Protein AF-A0A843ES97-F1 (afdb_monomer_lite)

Radius of gyration: 18.47 Å; chains: 1; bounding box: 55×57×40 Å

Foldseek 3Di:
DDDDDPPPPPPPPPPFDWDDDPPAIWTAFPQKDKPDPADDDDDQPDDPNFGFPGKTWIAHPVRWIKIKTKTFAPDADADDCPPPDPQWDWDAALNFTFIWHDDPQWIKTWGADPVDRRMIMIMIGNDSVVVNRGRD

pLDDT: mean 76.5, std 17.79, range [36.75, 96.81]

Secondary structure (DSSP, 8-state):
-----------------EEEETTEEEE--TTEEEE---S-S----EETTEEEEEEEEEEETTS-EEEEEEEE-SS-----STT--TT-EEEEETTEEEEEEEETTEEEEEEE-SS-TTEEEEEEESSHHHHHHHH-

Sequence (136 aa):
MIKKIFLIGILLVLAVSVVAVSAVNFNTPDGFEVKKDLGSENKEVSLMGVDAKQNVTIMQKNDQQINASTYELSKDANLTRDGMKESVVEKTISGKQGFFEQQDGKSIFTFQDQDNKRVIVHIEAPSEDLIAAVLK

Structure (mmCIF, N/CA/C/O backbone):
data_AF-A0A843ES97-F1
#
_entry.id   AF-A0A843ES97-F1
#
loop_
_atom_site.group_PDB
_atom_site.id
_atom_site.type_symbol
_atom_site.label_atom_id
_atom_site.label_alt_id
_atom_site.label_comp_id
_atom_site.label_asym_id
_atom_site.label_entity_id
_atom_site.label_seq_id
_atom_site.pdbx_PDB_ins_code
_atom_site.Cartn_x
_atom_site.Cartn_y
_atom_site.Cartn_z
_atom_site.occupancy
_atom_site.B_iso_or_equiv
_atom_site.auth_seq_id
_atom_site.auth_comp_id
_atom_site.auth_asym_id
_atom_site.auth_atom_id
_atom_site.pdbx_PDB_model_num
ATOM 1 N N . MET A 1 1 ? -39.211 -41.832 21.816 1.00 40.47 1 MET A N 1
ATOM 2 C CA . MET A 1 1 ? -37.880 -41.735 21.172 1.00 40.47 1 MET A CA 1
ATOM 3 C C . MET A 1 1 ? -37.771 -40.400 20.441 1.00 40.47 1 MET A C 1
ATOM 5 O O . MET A 1 1 ? -38.781 -39.878 19.992 1.00 40.47 1 MET A O 1
ATOM 9 N N . ILE A 1 2 ? -36.565 -39.835 20.438 1.00 41.41 2 ILE A N 1
ATOM 10 C CA . ILE A 1 2 ? -36.177 -38.424 20.242 1.00 41.41 2 ILE A CA 1
ATOM 11 C C . ILE A 1 2 ? -36.634 -3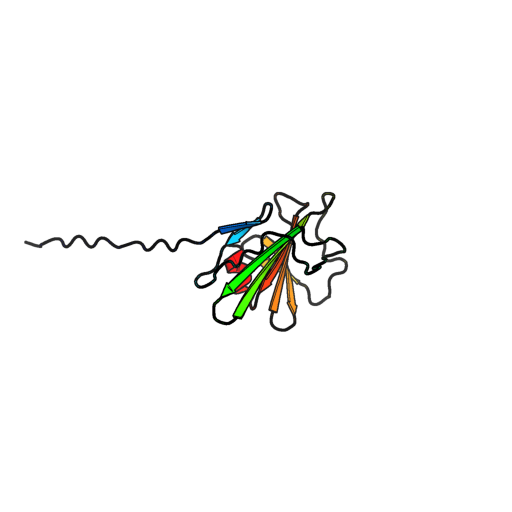7.809 18.899 1.00 41.41 2 ILE A C 1
ATOM 13 O O . ILE A 1 2 ? -36.315 -38.338 17.835 1.00 41.41 2 ILE A O 1
ATOM 17 N N . LYS A 1 3 ? -37.315 -36.648 18.949 1.00 41.59 3 LYS A N 1
ATOM 18 C CA . LYS A 1 3 ? -37.527 -35.756 17.791 1.00 41.59 3 LYS A CA 1
ATOM 19 C C . LYS A 1 3 ? -36.189 -35.092 17.443 1.00 41.59 3 LYS A C 1
ATOM 21 O O . LYS A 1 3 ? -35.673 -34.310 18.234 1.00 41.59 3 LYS A O 1
ATOM 26 N N . LYS A 1 4 ? -35.620 -35.408 16.278 1.00 43.97 4 LYS A N 1
ATOM 27 C CA . LYS A 1 4 ? -34.413 -34.744 15.766 1.00 43.97 4 LYS A CA 1
ATOM 28 C C . LYS A 1 4 ? -34.803 -33.363 15.233 1.00 43.97 4 LYS A C 1
ATOM 30 O O . LYS A 1 4 ? -35.433 -33.267 14.185 1.00 43.97 4 LYS A O 1
ATOM 35 N N . ILE A 1 5 ? -34.466 -32.310 15.973 1.00 54.53 5 ILE A N 1
ATOM 36 C CA . ILE A 1 5 ? -34.535 -30.927 15.489 1.00 54.53 5 ILE A CA 1
ATOM 37 C C . ILE A 1 5 ? -33.360 -30.753 14.524 1.00 54.53 5 ILE A C 1
ATOM 39 O O . ILE A 1 5 ? -32.203 -30.791 14.935 1.00 54.53 5 ILE A O 1
ATOM 43 N N . PHE A 1 6 ? -33.661 -30.638 13.233 1.00 43.66 6 PHE A N 1
ATOM 44 C CA . PHE A 1 6 ? -32.680 -30.320 12.202 1.00 43.66 6 PHE A CA 1
ATOM 45 C C . PHE A 1 6 ? -32.404 -28.813 12.287 1.00 43.66 6 PHE A C 1
ATOM 47 O O . PHE A 1 6 ? -33.163 -27.999 11.765 1.00 43.66 6 PHE A O 1
ATOM 54 N N . LEU A 1 7 ? -31.368 -28.434 13.035 1.00 40.44 7 LEU A N 1
ATOM 55 C CA . LEU A 1 7 ? -30.905 -27.053 13.103 1.00 40.44 7 LEU A CA 1
ATOM 56 C C . LEU A 1 7 ? -30.119 -26.769 11.814 1.00 40.44 7 LEU A C 1
ATOM 58 O O . LEU A 1 7 ? -28.967 -27.175 11.681 1.00 40.44 7 LEU A O 1
ATOM 62 N N . ILE A 1 8 ? -30.760 -26.131 10.836 1.00 52.41 8 ILE A N 1
ATOM 63 C CA . ILE A 1 8 ? -30.073 -25.611 9.650 1.00 52.41 8 ILE A CA 1
ATOM 64 C C . ILE A 1 8 ? -29.285 -24.391 10.124 1.00 52.41 8 ILE A C 1
ATOM 66 O O . ILE A 1 8 ? -29.843 -23.312 10.314 1.00 52.41 8 ILE A O 1
ATOM 70 N N . GLY A 1 9 ? -27.995 -24.590 10.393 1.00 39.09 9 GLY A N 1
ATOM 71 C CA . GLY A 1 9 ? -27.063 -23.498 10.636 1.00 39.09 9 GLY A CA 1
ATOM 72 C C . GLY A 1 9 ? -27.005 -22.628 9.388 1.00 39.09 9 GLY A C 1
ATOM 73 O O . GLY A 1 9 ? -26.496 -23.057 8.355 1.00 39.09 9 GLY A O 1
ATOM 74 N N . ILE A 1 10 ? -27.567 -21.425 9.470 1.00 49.56 10 ILE A N 1
ATOM 75 C CA . ILE A 1 10 ? -27.398 -20.402 8.443 1.00 49.56 10 ILE A CA 1
ATOM 76 C C . ILE A 1 10 ? -25.927 -19.993 8.506 1.00 49.56 10 ILE A C 1
ATOM 78 O O . ILE A 1 10 ? -25.514 -19.258 9.401 1.00 49.56 10 ILE A O 1
ATOM 82 N N . LEU A 1 11 ? -25.122 -20.523 7.585 1.00 39.41 11 LEU A N 1
ATOM 83 C CA . LEU A 1 11 ? -23.780 -20.023 7.340 1.00 39.41 11 LEU A CA 1
ATOM 84 C C . LEU A 1 11 ? -23.952 -18.647 6.687 1.00 39.41 11 LEU A C 1
ATOM 86 O O . LEU A 1 11 ? -24.241 -18.549 5.495 1.00 39.41 11 LEU A O 1
ATOM 90 N N . LEU A 1 12 ? -23.870 -17.586 7.491 1.00 36.75 12 LEU A N 1
ATOM 91 C CA . LEU A 1 12 ? -23.832 -16.219 6.987 1.00 36.75 12 LEU A CA 1
ATOM 92 C C . LEU A 1 12 ? -22.494 -16.057 6.252 1.00 36.75 12 LEU A C 1
ATOM 94 O O . LEU A 1 12 ? -21.459 -15.814 6.866 1.00 36.75 12 LEU A O 1
ATOM 98 N N . VAL A 1 13 ? -22.493 -16.273 4.939 1.00 41.34 13 VAL A N 1
ATOM 99 C CA . VAL A 1 13 ? -21.356 -15.911 4.093 1.00 41.34 13 VAL A CA 1
ATOM 100 C C . VAL A 1 13 ? -21.376 -14.390 4.006 1.00 41.34 13 VAL A C 1
ATOM 102 O O . VAL A 1 13 ? -22.181 -13.821 3.269 1.00 41.34 13 VAL A O 1
ATOM 105 N N . LEU A 1 14 ? -20.549 -13.726 4.818 1.00 45.91 14 LEU A N 1
ATOM 106 C CA . LEU A 1 14 ? -20.257 -12.308 4.633 1.00 45.91 14 LEU A CA 1
ATOM 107 C C . LEU A 1 14 ? -19.656 -12.170 3.233 1.00 45.91 14 LEU A C 1
ATOM 109 O O . LEU A 1 14 ? -18.590 -12.713 2.945 1.00 45.91 14 LEU A O 1
ATOM 113 N N . ALA A 1 15 ? -20.396 -11.534 2.328 1.00 45.59 15 ALA A N 1
ATOM 114 C CA . ALA A 1 15 ? -19.913 -11.264 0.988 1.00 45.59 15 ALA A CA 1
ATOM 115 C C . ALA A 1 15 ? -18.802 -10.214 1.095 1.00 45.59 15 ALA A C 1
ATOM 117 O O . ALA A 1 15 ? -19.085 -9.025 1.221 1.00 45.59 15 ALA A O 1
ATOM 118 N N . VAL A 1 16 ? -17.544 -10.656 1.072 1.00 54.72 16 VAL A N 1
ATOM 119 C CA . VAL A 1 16 ? -16.400 -9.753 0.925 1.00 54.72 16 VAL A CA 1
ATOM 120 C C . VAL A 1 16 ? -16.511 -9.129 -0.462 1.00 54.72 16 VAL A C 1
ATOM 122 O O . VAL A 1 16 ? -16.399 -9.823 -1.475 1.00 54.72 16 VAL A O 1
ATOM 125 N N . SER A 1 17 ? -16.794 -7.829 -0.534 1.00 61.19 17 SER A N 1
ATOM 126 C CA . SER A 1 17 ? -16.768 -7.125 -1.812 1.00 61.19 17 SER A CA 1
ATOM 127 C C . SER A 1 17 ? -15.318 -6.908 -2.235 1.00 61.19 17 SER A C 1
ATOM 129 O O . SER A 1 17 ? -14.545 -6.253 -1.534 1.00 61.19 17 SER A O 1
ATOM 131 N N . VAL A 1 18 ? -14.953 -7.458 -3.391 1.00 62.22 18 VAL A N 1
ATOM 132 C CA . VAL A 1 18 ? -13.632 -7.279 -4.005 1.00 62.22 18 VAL A CA 1
ATOM 133 C C . VAL A 1 18 ? -13.705 -6.151 -5.028 1.00 62.22 18 VAL A C 1
ATOM 135 O O . VAL A 1 18 ? -14.591 -6.128 -5.885 1.00 62.22 18 VAL A O 1
ATOM 138 N N . VAL A 1 19 ? -12.759 -5.221 -4.957 1.00 62.84 19 VAL A N 1
ATOM 139 C CA . VAL A 1 19 ? -12.553 -4.164 -5.946 1.00 62.84 19 VAL A CA 1
ATOM 140 C C . VAL A 1 19 ? -11.259 -4.454 -6.687 1.00 62.84 19 VAL A C 1
ATOM 142 O O . VAL A 1 19 ? -10.179 -4.392 -6.107 1.00 62.84 19 VAL A O 1
ATOM 145 N N . ALA A 1 20 ? -11.364 -4.759 -7.976 1.00 58.31 20 ALA A N 1
ATOM 146 C CA . ALA A 1 20 ? -10.199 -4.882 -8.842 1.00 58.31 20 ALA A CA 1
ATOM 147 C C . ALA A 1 20 ? -9.748 -3.493 -9.314 1.00 58.31 20 ALA A C 1
ATOM 149 O O . ALA A 1 20 ? -10.557 -2.716 -9.831 1.00 58.31 20 ALA A O 1
ATOM 150 N N . VAL A 1 21 ? -8.460 -3.198 -9.145 1.00 62.00 21 VAL A N 1
ATOM 151 C CA . VAL A 1 21 ? -7.796 -1.976 -9.608 1.00 62.00 21 VAL A CA 1
ATOM 152 C C . VAL A 1 21 ? -6.539 -2.397 -10.349 1.00 62.00 21 VAL A C 1
ATOM 154 O O . VAL A 1 21 ? -5.608 -2.952 -9.764 1.00 62.00 21 VAL A O 1
ATOM 157 N N . SER A 1 22 ? -6.509 -2.160 -11.659 1.00 65.94 22 SER A N 1
ATOM 158 C CA . SER A 1 22 ? -5.501 -2.763 -12.537 1.00 65.94 22 SER A CA 1
ATOM 159 C C . SER A 1 22 ? -5.442 -4.297 -12.341 1.00 65.94 22 SER A C 1
ATOM 161 O O . SER A 1 22 ? -6.479 -4.958 -12.395 1.00 65.94 22 SER A O 1
ATOM 163 N N . ALA A 1 23 ? -4.249 -4.860 -12.119 1.00 64.62 23 ALA A N 1
ATOM 164 C CA . ALA A 1 23 ? -4.002 -6.278 -11.842 1.00 64.62 23 ALA A CA 1
ATOM 165 C C . ALA A 1 23 ? -4.143 -6.667 -10.354 1.00 64.62 23 ALA A C 1
ATOM 167 O O . ALA A 1 23 ? -3.911 -7.821 -10.003 1.00 64.62 23 ALA A O 1
ATOM 168 N N . VAL A 1 24 ? -4.503 -5.727 -9.472 1.00 75.62 24 VAL A N 1
ATOM 169 C CA . VAL A 1 24 ? -4.511 -5.943 -8.020 1.00 75.62 24 VAL A CA 1
ATOM 170 C C . VAL A 1 24 ? -5.941 -5.928 -7.496 1.00 75.62 24 VAL A C 1
ATOM 172 O O . VAL A 1 24 ? -6.725 -5.024 -7.783 1.00 75.62 24 VAL A O 1
ATOM 175 N N . ASN A 1 25 ? -6.283 -6.950 -6.717 1.00 80.94 25 ASN A N 1
ATOM 176 C CA . ASN A 1 25 ? -7.573 -7.056 -6.051 1.00 80.94 25 ASN A CA 1
ATOM 177 C C . ASN A 1 25 ? -7.462 -6.510 -4.630 1.00 80.94 25 ASN A C 1
ATOM 179 O O . ASN A 1 25 ? -6.580 -6.915 -3.875 1.00 80.94 25 ASN A O 1
ATOM 183 N N . PHE A 1 26 ? -8.377 -5.615 -4.277 1.00 83.69 26 PHE A N 1
ATOM 184 C CA . PHE A 1 26 ? -8.521 -5.077 -2.935 1.00 83.69 26 PHE A CA 1
ATOM 185 C C . PHE A 1 26 ? -9.816 -5.578 -2.318 1.00 83.69 26 PHE A C 1
ATOM 187 O O . PHE A 1 26 ? -10.894 -5.450 -2.900 1.00 83.69 26 PHE A O 1
ATOM 194 N N . ASN A 1 27 ? -9.718 -6.123 -1.119 1.00 86.56 27 ASN A N 1
ATOM 195 C CA . ASN A 1 27 ? -10.872 -6.519 -0.337 1.00 86.56 27 ASN A CA 1
ATOM 196 C C . ASN A 1 27 ? -11.431 -5.311 0.396 1.00 86.56 27 ASN A C 1
ATOM 198 O O . ASN A 1 27 ? -10.697 -4.422 0.826 1.00 86.56 27 ASN A O 1
ATOM 202 N N . THR A 1 28 ? -12.747 -5.290 0.553 1.00 85.19 28 THR A N 1
ATOM 203 C CA . THR A 1 28 ? -13.422 -4.317 1.408 1.00 85.19 28 THR A CA 1
ATOM 204 C C . THR A 1 28 ? -13.523 -4.919 2.807 1.00 85.19 28 THR A C 1
ATOM 206 O O . THR A 1 28 ? -14.202 -5.938 2.950 1.00 85.19 28 THR A O 1
ATOM 209 N N . PRO A 1 29 ? -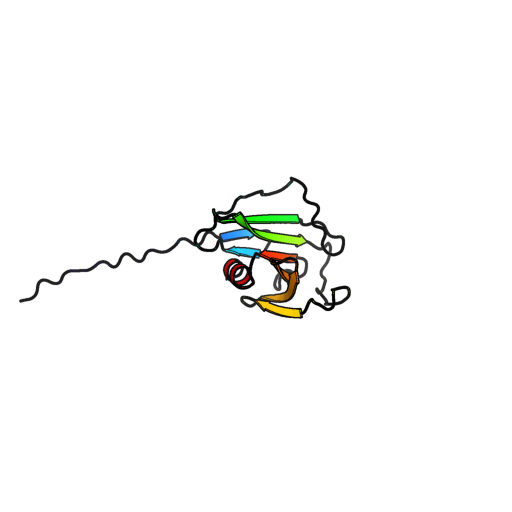12.859 -4.354 3.833 1.00 84.62 29 PRO A N 1
ATOM 210 C CA . PRO A 1 29 ? -12.964 -4.876 5.190 1.00 84.62 29 PRO A CA 1
ATOM 211 C C . PRO A 1 29 ? -14.392 -4.748 5.737 1.00 84.62 29 PRO A C 1
ATOM 213 O O . PRO A 1 29 ? -15.159 -3.880 5.313 1.00 84.62 29 PRO A O 1
ATOM 216 N N . ASP A 1 30 ? -14.742 -5.581 6.717 1.00 82.19 30 ASP A N 1
ATOM 217 C CA . ASP A 1 30 ? -16.077 -5.573 7.318 1.00 82.19 30 ASP A CA 1
ATOM 218 C C . ASP A 1 30 ? -16.447 -4.192 7.880 1.00 82.19 30 ASP A C 1
ATOM 220 O O . ASP A 1 30 ? -15.690 -3.552 8.613 1.00 82.19 30 ASP A O 1
ATOM 224 N N . GLY A 1 31 ? -17.651 -3.730 7.541 1.00 80.56 31 GLY A N 1
ATOM 225 C CA . GLY A 1 31 ? -18.148 -2.420 7.959 1.00 80.56 31 GLY A CA 1
ATOM 226 C C . GLY A 1 31 ? -17.569 -1.238 7.175 1.00 80.56 31 GLY A C 1
ATOM 227 O O . GLY A 1 31 ? -17.878 -0.099 7.527 1.00 80.56 31 GLY A O 1
ATOM 228 N N . PHE A 1 32 ? -16.771 -1.486 6.133 1.00 84.25 32 PHE A N 1
ATOM 229 C CA . PHE A 1 32 ? -16.386 -0.481 5.149 1.00 84.25 32 PHE A CA 1
ATOM 230 C C . PHE A 1 32 ? -17.262 -0.584 3.897 1.00 84.25 32 PHE A C 1
ATOM 232 O O . PHE A 1 32 ? -17.798 -1.635 3.554 1.00 84.25 32 PHE A O 1
ATOM 239 N N . GLU A 1 33 ? -17.381 0.533 3.195 1.00 82.38 33 GLU A N 1
ATOM 240 C CA . GLU A 1 33 ? -18.058 0.659 1.915 1.00 82.38 33 GLU A CA 1
ATOM 241 C C . GLU A 1 33 ? -17.080 1.256 0.900 1.00 82.38 33 GLU A C 1
ATOM 243 O O . GLU A 1 33 ? -16.283 2.151 1.201 1.00 82.38 33 GLU A O 1
ATOM 248 N N . VAL A 1 34 ? -17.138 0.768 -0.335 1.00 76.56 34 VAL A N 1
ATOM 249 C CA . VAL A 1 34 ? -16.322 1.301 -1.426 1.00 76.56 34 VAL A CA 1
ATOM 250 C C . VAL A 1 34 ? -17.018 2.539 -1.968 1.00 76.56 34 VAL A C 1
ATOM 252 O O . VAL A 1 34 ? -18.038 2.433 -2.653 1.00 76.56 34 VAL A O 1
ATOM 255 N N . LYS A 1 35 ? -16.449 3.720 -1.725 1.00 71.56 35 LYS A N 1
ATOM 256 C CA . LYS A 1 35 ? -16.843 4.913 -2.475 1.00 71.56 35 LYS A CA 1
ATOM 257 C C . LYS A 1 35 ? -15.987 4.952 -3.731 1.00 71.56 35 LYS A C 1
ATOM 259 O O . LYS A 1 35 ? -14.855 5.425 -3.717 1.00 71.56 35 LYS A O 1
ATOM 264 N N . LYS A 1 36 ? -16.516 4.367 -4.808 1.00 58.94 36 LYS A N 1
ATOM 265 C CA . LYS A 1 36 ? -15.865 4.408 -6.118 1.00 58.94 36 LYS A CA 1
ATOM 266 C C . LYS A 1 36 ? -15.787 5.854 -6.589 1.00 58.94 36 LYS A C 1
ATOM 268 O O . LYS A 1 36 ? -16.811 6.432 -6.934 1.00 58.94 36 LYS A O 1
ATOM 273 N N . ASP A 1 37 ? -14.566 6.351 -6.697 1.00 52.97 37 ASP A N 1
ATOM 274 C CA . ASP A 1 37 ? -14.211 7.245 -7.785 1.00 52.97 37 ASP A CA 1
ATOM 275 C C . ASP A 1 37 ? -13.368 6.431 -8.773 1.00 52.97 37 ASP A C 1
ATOM 277 O O . ASP A 1 37 ? -12.151 6.297 -8.642 1.00 52.97 37 ASP A O 1
ATOM 281 N N . LEU A 1 38 ? -14.047 5.745 -9.702 1.00 50.25 38 LEU A N 1
ATOM 282 C CA . LEU A 1 38 ? -13.371 5.096 -10.824 1.00 50.25 38 LEU A CA 1
ATOM 283 C C . LEU A 1 38 ? -12.994 6.172 -11.837 1.00 50.25 38 LEU A C 1
ATOM 285 O O . LEU A 1 38 ? -13.617 6.306 -12.885 1.00 50.25 38 LEU A O 1
ATOM 289 N N . GLY A 1 39 ? -11.922 6.878 -11.515 1.00 47.50 39 GLY A N 1
ATOM 290 C CA . GLY A 1 39 ? -11.202 7.699 -12.459 1.00 47.50 39 GLY A CA 1
ATOM 291 C C . GLY A 1 39 ? -11.627 9.160 -12.484 1.00 47.50 39 GLY A C 1
ATOM 292 O O . GLY A 1 39 ? -12.792 9.510 -12.623 1.00 47.50 39 GLY A O 1
ATOM 293 N N . SER A 1 40 ? -10.583 9.981 -12.550 1.00 42.16 40 SER A N 1
ATOM 294 C CA . SER A 1 40 ? -10.541 11.271 -13.238 1.00 42.16 40 SER A CA 1
ATOM 295 C C . SER A 1 40 ? -10.952 12.550 -12.513 1.00 42.16 40 SER A C 1
ATOM 297 O O . SER A 1 40 ? -11.156 13.544 -13.196 1.00 42.16 40 SER A O 1
ATOM 299 N N . GLU A 1 41 ? -10.893 12.625 -11.180 1.00 43.03 41 GLU A N 1
ATOM 300 C CA . GLU A 1 41 ? -10.781 13.934 -10.510 1.00 43.03 41 GLU A CA 1
ATOM 301 C C . GLU A 1 41 ? -9.603 13.994 -9.520 1.00 43.03 41 GLU A C 1
ATOM 303 O O . GLU A 1 41 ? -9.717 13.812 -8.313 1.00 43.03 41 GLU A O 1
ATOM 308 N N . ASN A 1 42 ? -8.421 14.235 -10.098 1.00 43.12 42 ASN A N 1
ATOM 309 C CA . ASN A 1 42 ? -7.313 15.030 -9.560 1.00 43.12 42 ASN A CA 1
ATOM 310 C C . ASN A 1 42 ? -7.192 15.134 -8.029 1.00 43.12 42 ASN A C 1
ATOM 312 O O . ASN A 1 42 ? -7.457 16.171 -7.419 1.00 43.12 42 ASN A O 1
ATOM 316 N N . LYS A 1 43 ? -6.567 14.125 -7.429 1.00 44.22 43 LYS A N 1
ATOM 317 C CA . LYS A 1 43 ? -5.415 14.426 -6.578 1.00 44.22 43 LYS A CA 1
ATOM 318 C C . LYS A 1 43 ? -4.204 13.856 -7.286 1.00 44.22 43 LYS A C 1
ATOM 320 O O . LYS A 1 43 ? -4.133 12.646 -7.481 1.00 44.22 43 LYS A O 1
ATOM 325 N N . GLU A 1 44 ? -3.303 14.732 -7.718 1.00 48.91 44 GLU A N 1
ATOM 326 C CA . GLU A 1 44 ? -1.974 14.359 -8.197 1.00 48.91 44 GLU A CA 1
ATOM 327 C C . GLU A 1 44 ? -1.219 13.712 -7.031 1.00 48.91 44 GLU A C 1
ATOM 329 O O . GLU A 1 44 ? -0.460 14.352 -6.307 1.00 48.91 44 GLU A O 1
ATOM 334 N N . VAL A 1 45 ? -1.493 12.435 -6.779 1.00 53.91 45 VAL A N 1
ATOM 335 C CA . VAL A 1 45 ? -0.608 11.607 -5.976 1.00 53.91 45 VAL A CA 1
ATOM 336 C C . VAL A 1 45 ? 0.416 11.094 -6.969 1.00 53.91 45 VAL A C 1
ATOM 338 O O . VAL A 1 45 ? 0.113 10.247 -7.809 1.00 53.91 45 VAL A O 1
ATOM 341 N N . SER A 1 46 ? 1.594 11.707 -6.935 1.00 55.62 46 SER A N 1
ATOM 342 C CA . SER A 1 46 ? 2.742 11.295 -7.729 1.00 55.62 46 SER A CA 1
ATOM 343 C C . SER A 1 46 ? 3.671 10.491 -6.834 1.00 55.62 46 SER A C 1
ATOM 345 O O . SER A 1 46 ? 4.089 10.963 -5.774 1.00 55.62 46 SER A O 1
ATOM 347 N N . LEU A 1 47 ? 4.004 9.276 -7.257 1.00 64.31 47 LEU A N 1
ATOM 348 C CA . LEU A 1 47 ? 5.021 8.458 -6.613 1.00 64.31 47 LEU A CA 1
ATOM 349 C C . LEU A 1 47 ? 6.187 8.312 -7.586 1.00 64.31 47 LEU A C 1
ATOM 351 O O . LEU A 1 47 ? 6.026 7.786 -8.684 1.00 64.31 47 LEU A O 1
ATOM 355 N N . MET A 1 48 ? 7.369 8.792 -7.189 1.00 66.88 48 MET A N 1
ATOM 356 C CA . MET A 1 48 ? 8.583 8.760 -8.023 1.00 66.88 48 MET A CA 1
ATOM 357 C C . MET A 1 48 ? 8.410 9.440 -9.398 1.00 66.88 48 MET A C 1
ATOM 359 O O . MET A 1 48 ? 8.994 9.007 -10.390 1.00 66.88 48 MET A O 1
ATOM 363 N N . GLY A 1 49 ? 7.601 10.502 -9.465 1.00 62.72 49 GLY A N 1
ATOM 364 C CA . GLY A 1 49 ? 7.331 11.226 -10.712 1.00 62.72 49 GLY A CA 1
ATOM 365 C C . GLY A 1 49 ? 6.392 10.490 -11.673 1.00 62.72 49 GLY A C 1
ATOM 366 O O . GLY A 1 49 ? 6.325 10.855 -12.845 1.00 62.72 49 GLY A O 1
ATOM 367 N N . VAL A 1 50 ? 5.694 9.452 -11.203 1.00 65.69 50 VAL A N 1
ATOM 368 C CA . VAL A 1 50 ? 4.652 8.741 -11.947 1.00 65.69 50 VAL A CA 1
ATOM 369 C C . VAL A 1 50 ? 3.313 9.008 -11.277 1.00 65.69 50 VAL A C 1
ATOM 371 O O . VAL A 1 50 ? 3.167 8.808 -10.071 1.00 65.69 50 VAL A O 1
ATOM 374 N N . ASP A 1 51 ? 2.338 9.447 -12.064 1.00 64.81 51 ASP A N 1
ATOM 375 C CA . ASP A 1 51 ? 0.992 9.717 -11.568 1.00 64.81 51 ASP A CA 1
ATOM 376 C C . ASP A 1 51 ? 0.213 8.420 -11.349 1.00 64.81 51 ASP A C 1
ATOM 378 O O . ASP A 1 51 ? 0.340 7.445 -12.102 1.00 64.81 51 ASP A O 1
ATOM 382 N N . ALA A 1 52 ? -0.610 8.404 -10.301 1.00 61.59 52 ALA A N 1
ATOM 383 C CA . ALA A 1 52 ? -1.501 7.286 -10.034 1.00 61.59 52 ALA A CA 1
ATOM 384 C C . ALA A 1 52 ? -2.468 7.091 -11.210 1.00 61.59 52 ALA A C 1
ATOM 386 O O . ALA A 1 52 ? -3.214 7.994 -11.588 1.00 61.59 52 ALA A O 1
ATOM 387 N N . LYS A 1 53 ? -2.496 5.879 -11.771 1.00 68.75 53 LYS A N 1
ATOM 388 C CA . LYS A 1 53 ? -3.394 5.537 -12.881 1.00 68.75 53 LYS A CA 1
ATOM 389 C C . LYS A 1 53 ? -4.815 5.276 -12.391 1.00 68.75 53 LYS A C 1
ATOM 391 O O . LYS A 1 53 ? -5.780 5.558 -13.097 1.00 68.75 53 LYS A O 1
ATOM 396 N N . GLN A 1 54 ? -4.941 4.690 -11.204 1.00 71.19 54 GLN A N 1
ATOM 397 C CA . GLN A 1 54 ? -6.222 4.383 -10.575 1.00 71.19 54 GLN A CA 1
ATOM 398 C C . GLN A 1 54 ? -6.103 4.532 -9.060 1.00 71.19 54 GLN A C 1
ATOM 400 O O . GLN A 1 54 ? -5.072 4.183 -8.482 1.00 71.19 54 GLN A O 1
ATOM 405 N N . ASN A 1 55 ? -7.176 5.017 -8.438 1.00 74.62 55 ASN A N 1
ATOM 406 C CA . ASN A 1 55 ? -7.308 5.186 -6.997 1.00 74.62 55 ASN A CA 1
ATOM 407 C C . ASN A 1 55 ? -8.623 4.555 -6.539 1.00 74.62 55 ASN A C 1
ATOM 409 O O . ASN A 1 55 ? -9.637 4.650 -7.228 1.00 74.62 55 ASN A O 1
ATOM 413 N N . VAL A 1 56 ? -8.612 3.928 -5.369 1.00 76.94 56 VAL A N 1
ATOM 414 C CA . VAL A 1 56 ? -9.803 3.428 -4.690 1.00 76.94 56 VAL A CA 1
ATOM 415 C C . VAL A 1 56 ? -9.801 3.928 -3.263 1.00 76.94 56 VAL A C 1
ATOM 417 O O . VAL A 1 56 ? -8.817 3.793 -2.538 1.00 76.94 56 VAL A O 1
ATOM 420 N N . THR A 1 57 ? -10.948 4.469 -2.868 1.00 80.19 57 THR A N 1
ATOM 421 C CA . THR A 1 57 ? -11.206 4.907 -1.504 1.00 80.19 57 THR A CA 1
A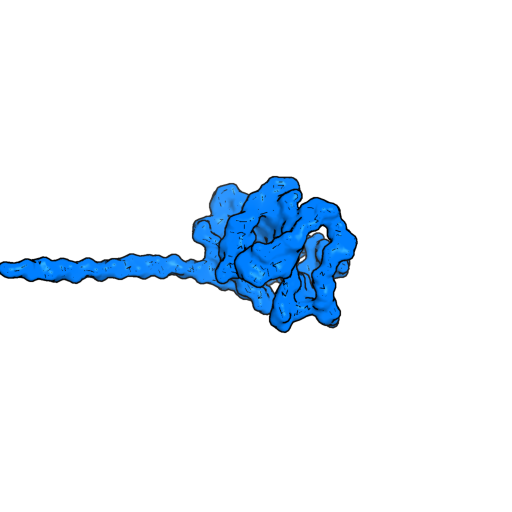TOM 422 C C . THR A 1 57 ? -12.206 3.951 -0.861 1.00 80.19 57 THR A C 1
ATOM 424 O O . THR A 1 57 ? -13.342 3.805 -1.321 1.00 80.19 57 THR A O 1
ATOM 427 N N . ILE A 1 58 ? -11.784 3.300 0.219 1.00 80.56 58 ILE A N 1
ATOM 428 C CA . ILE A 1 58 ? -12.612 2.414 1.038 1.00 80.56 58 ILE A CA 1
ATOM 429 C C . ILE A 1 58 ? -12.885 3.150 2.352 1.00 80.56 58 ILE A C 1
ATOM 431 O O . ILE A 1 58 ? -11.955 3.489 3.082 1.00 80.56 58 ILE A O 1
ATOM 435 N N . MET A 1 59 ? -14.150 3.451 2.638 1.00 79.94 59 MET A N 1
ATOM 436 C CA . MET A 1 59 ? -14.545 4.292 3.773 1.00 79.94 59 MET A CA 1
ATOM 437 C C . MET A 1 59 ? -15.416 3.539 4.765 1.00 79.94 59 MET A C 1
ATOM 439 O O . MET A 1 59 ? -16.326 2.817 4.376 1.00 79.94 59 MET A O 1
ATOM 443 N N . GLN A 1 60 ? -15.217 3.800 6.049 1.00 79.88 60 GLN A N 1
ATOM 444 C CA . GLN A 1 60 ? -16.151 3.433 7.106 1.00 79.88 60 GLN A CA 1
ATOM 445 C C . GLN A 1 60 ? -16.951 4.665 7.567 1.00 79.88 60 GLN A C 1
ATOM 447 O O . GLN A 1 60 ? -16.545 5.810 7.379 1.00 79.88 60 GLN A O 1
ATOM 452 N N . LYS A 1 61 ? -18.116 4.434 8.188 1.00 65.50 61 LYS A N 1
ATOM 453 C CA . LYS A 1 61 ? -19.041 5.481 8.672 1.00 65.50 61 LYS A CA 1
ATOM 454 C C . LYS A 1 61 ? -18.468 6.419 9.750 1.00 65.50 61 LYS A C 1
ATOM 456 O O . LYS A 1 61 ? -19.082 7.440 10.025 1.00 65.50 61 LYS A O 1
ATOM 461 N N . ASN A 1 62 ? -17.344 6.068 10.373 1.00 69.31 62 ASN A N 1
ATOM 462 C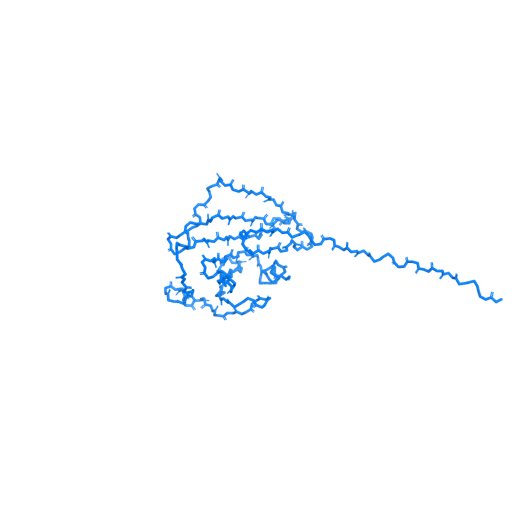 CA . ASN A 1 62 ? -16.646 6.838 11.415 1.00 69.31 62 ASN A CA 1
ATOM 463 C C . ASN A 1 62 ? -15.475 7.677 10.853 1.00 69.31 62 ASN A C 1
ATOM 465 O O . ASN A 1 62 ? -14.529 7.955 11.585 1.00 69.31 62 ASN A O 1
ATOM 469 N N . ASP A 1 63 ? -15.506 8.004 9.559 1.00 68.06 63 ASP A N 1
ATOM 470 C CA . ASP A 1 63 ? -14.453 8.713 8.817 1.00 68.06 63 ASP A CA 1
ATOM 471 C C . ASP A 1 63 ? -13.094 7.991 8.732 1.00 68.06 63 ASP A C 1
ATOM 473 O O . ASP A 1 63 ? -12.111 8.567 8.261 1.00 68.06 63 ASP A O 1
ATOM 477 N N . GLN A 1 64 ? -13.010 6.705 9.101 1.00 81.81 64 GLN A N 1
ATOM 478 C CA . GLN A 1 64 ? -11.836 5.904 8.756 1.00 81.81 64 GLN A CA 1
ATOM 479 C C . GLN A 1 64 ? -11.800 5.668 7.245 1.00 81.81 64 GLN A C 1
ATOM 481 O O . GLN A 1 64 ? -12.723 5.100 6.655 1.00 81.81 64 GLN A O 1
ATOM 486 N N . GLN A 1 65 ? -10.707 6.105 6.627 1.00 86.44 65 GLN A N 1
ATOM 487 C CA . GLN A 1 65 ? -10.503 6.057 5.188 1.00 86.44 65 GLN A CA 1
ATOM 488 C C . GLN A 1 65 ? -9.245 5.257 4.869 1.00 86.44 65 GLN A C 1
ATOM 490 O O . GLN A 1 65 ? -8.174 5.531 5.410 1.00 86.44 65 GLN A O 1
ATOM 495 N N . ILE A 1 66 ? -9.386 4.298 3.960 1.00 87.94 66 ILE A N 1
ATOM 496 C CA . ILE A 1 66 ? -8.277 3.580 3.344 1.00 87.94 66 ILE A CA 1
ATOM 497 C C . ILE A 1 66 ? -8.192 4.037 1.894 1.00 87.94 66 ILE A C 1
ATOM 499 O O . ILE A 1 66 ? -9.180 3.976 1.161 1.00 87.94 66 ILE A O 1
ATOM 503 N N . ASN A 1 67 ? -7.012 4.491 1.491 1.00 88.19 67 ASN A N 1
ATOM 504 C CA . ASN A 1 67 ? -6.723 4.870 0.116 1.00 88.19 67 ASN A CA 1
ATOM 505 C C . ASN A 1 67 ? -5.775 3.845 -0.474 1.00 88.19 67 ASN A C 1
ATOM 507 O O . ASN A 1 67 ? -4.698 3.628 0.071 1.00 88.19 67 ASN A O 1
ATOM 511 N N . ALA A 1 68 ? -6.168 3.235 -1.583 1.00 87.25 68 ALA A N 1
ATOM 512 C CA . ALA A 1 68 ? -5.322 2.346 -2.355 1.00 87.25 68 ALA A CA 1
ATOM 513 C C . ALA A 1 68 ? -5.133 2.927 -3.758 1.00 87.25 68 AL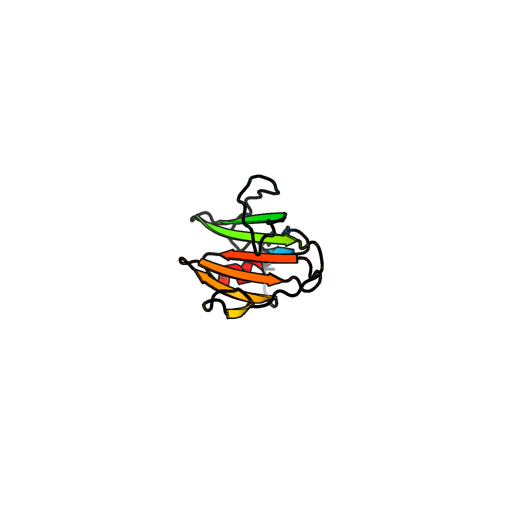A A C 1
ATOM 515 O O . ALA A 1 68 ? -6.099 3.178 -4.477 1.00 87.25 68 ALA A O 1
ATOM 516 N N . SER A 1 69 ? -3.884 3.126 -4.152 1.00 85.56 69 SER A N 1
ATOM 517 C CA . SER A 1 69 ? -3.493 3.704 -5.431 1.00 85.56 69 SER A CA 1
ATOM 518 C C . SER A 1 69 ? -2.629 2.719 -6.197 1.00 85.56 69 SER A C 1
ATOM 520 O O . SER A 1 69 ? -1.769 2.054 -5.618 1.00 85.56 69 SER A O 1
ATOM 522 N N . THR A 1 70 ? -2.824 2.654 -7.511 1.00 85.62 70 THR A N 1
ATOM 523 C CA . THR A 1 70 ? -1.945 1.897 -8.406 1.00 85.62 70 THR A CA 1
ATOM 524 C C . THR A 1 70 ? -1.288 2.819 -9.421 1.00 85.62 70 THR A C 1
ATOM 526 O O . THR A 1 70 ? -1.959 3.635 -10.059 1.00 85.62 70 THR A O 1
ATOM 529 N N . TYR A 1 71 ? 0.013 2.642 -9.598 1.00 83.69 71 TYR A N 1
ATOM 530 C CA . TYR A 1 71 ? 0.854 3.360 -10.548 1.00 83.69 71 TYR A CA 1
ATOM 531 C C . TYR A 1 71 ? 1.331 2.372 -11.596 1.00 83.69 71 TYR A C 1
ATOM 533 O O . TYR A 1 71 ? 1.753 1.270 -11.246 1.00 83.69 71 TYR A O 1
ATOM 541 N N . GLU A 1 72 ? 1.279 2.755 -12.868 1.00 83.75 72 GLU A N 1
ATOM 542 C CA . GLU A 1 72 ? 1.801 1.927 -13.950 1.00 83.75 72 GLU A CA 1
ATOM 543 C C . GLU A 1 72 ? 3.031 2.586 -14.571 1.00 83.75 72 GLU A C 1
ATOM 545 O O . GLU A 1 72 ? 2.962 3.670 -15.145 1.00 83.75 72 GLU A O 1
ATOM 550 N N . LEU A 1 73 ? 4.164 1.906 -14.472 1.00 82.50 73 LEU A N 1
ATOM 551 C CA . LEU A 1 73 ? 5.426 2.315 -15.057 1.00 82.50 73 LEU A CA 1
ATOM 552 C C . LEU A 1 73 ? 5.425 2.064 -16.571 1.00 82.50 73 LEU A C 1
ATOM 554 O O . LEU A 1 73 ? 4.849 1.095 -17.084 1.00 82.50 73 LEU A O 1
ATOM 558 N N . SER A 1 74 ? 6.147 2.907 -17.308 1.00 79.44 74 SER A N 1
ATOM 559 C CA . SER A 1 74 ? 6.314 2.767 -18.762 1.00 79.44 74 SER A CA 1
ATOM 560 C C . SER A 1 74 ? 7.121 1.527 -19.168 1.00 79.44 74 SER A C 1
ATOM 562 O O . SER A 1 74 ? 7.020 1.075 -20.305 1.00 79.44 74 SER A O 1
ATOM 564 N N . LYS A 1 75 ? 7.896 0.958 -18.239 1.00 81.56 75 LYS A N 1
ATOM 565 C CA . LYS A 1 75 ? 8.715 -0.247 -18.409 1.00 81.56 75 LYS A CA 1
ATOM 566 C C . LYS A 1 75 ? 8.870 -0.981 -17.081 1.00 81.56 75 LYS A C 1
ATOM 568 O O . LYS A 1 75 ? 8.633 -0.395 -16.026 1.00 81.56 75 LYS A O 1
ATOM 573 N N . ASP A 1 76 ? 9.305 -2.233 -17.144 1.00 82.81 76 ASP A N 1
ATOM 574 C CA . ASP A 1 76 ? 9.638 -3.019 -15.958 1.00 82.81 76 ASP A CA 1
ATOM 575 C C . ASP A 1 76 ? 10.718 -2.316 -15.127 1.00 82.81 76 ASP A C 1
ATOM 577 O O . ASP A 1 76 ? 11.704 -1.791 -15.657 1.00 82.81 76 ASP A O 1
ATOM 581 N N . ALA A 1 77 ? 10.534 -2.334 -13.812 1.00 81.06 77 ALA A N 1
ATOM 582 C CA . ALA A 1 77 ? 11.501 -1.844 -12.843 1.00 81.06 77 ALA A CA 1
ATOM 583 C C . ALA A 1 77 ? 11.562 -2.802 -11.651 1.00 81.06 77 ALA A C 1
ATOM 585 O O . ALA A 1 77 ? 10.783 -3.751 -11.569 1.00 81.06 77 ALA A O 1
ATOM 586 N N . ASN A 1 78 ? 12.461 -2.533 -10.711 1.00 83.19 78 ASN A N 1
ATOM 587 C CA . ASN A 1 78 ? 12.377 -3.091 -9.369 1.00 83.19 78 ASN A CA 1
ATOM 588 C C . ASN A 1 78 ? 12.182 -1.922 -8.412 1.00 83.19 78 ASN A C 1
ATOM 590 O O . ASN A 1 78 ? 12.936 -0.951 -8.479 1.00 83.19 78 ASN A O 1
ATOM 594 N N . LEU A 1 79 ? 11.181 -2.007 -7.542 1.00 84.12 79 LEU A N 1
ATOM 595 C CA . LEU A 1 79 ? 11.051 -1.062 -6.443 1.00 84.12 79 LEU A CA 1
ATOM 596 C C . LEU A 1 79 ? 12.212 -1.305 -5.469 1.00 84.12 79 LEU A C 1
ATOM 598 O O . LEU A 1 79 ? 12.297 -2.372 -4.862 1.00 84.12 79 LEU A O 1
ATOM 602 N N . THR A 1 80 ? 13.121 -0.339 -5.351 1.00 84.62 80 THR A N 1
ATOM 603 C CA . THR A 1 80 ? 14.243 -0.386 -4.405 1.00 84.62 80 THR A CA 1
ATOM 604 C C . THR A 1 80 ? 14.027 0.618 -3.281 1.00 84.62 80 THR A C 1
ATOM 606 O O . THR A 1 80 ? 13.193 1.517 -3.379 1.00 84.62 80 THR A O 1
ATOM 609 N N . ARG A 1 81 ? 14.795 0.470 -2.198 1.00 82.44 81 ARG A N 1
ATOM 610 C CA . ARG A 1 81 ? 14.790 1.416 -1.075 1.00 82.44 81 ARG A CA 1
ATOM 611 C C . ARG A 1 81 ? 15.461 2.752 -1.420 1.00 82.44 81 ARG A C 1
ATOM 613 O O . ARG A 1 81 ? 15.399 3.692 -0.631 1.00 82.44 81 ARG A O 1
ATOM 620 N N . ASP A 1 82 ? 16.142 2.839 -2.561 1.00 82.19 82 ASP A N 1
ATOM 621 C CA . ASP A 1 82 ? 16.942 4.007 -2.918 1.00 82.19 82 ASP A CA 1
ATOM 622 C C . ASP A 1 82 ? 16.056 5.255 -3.017 1.00 82.19 82 ASP A C 1
ATOM 624 O O . ASP A 1 82 ? 15.049 5.274 -3.721 1.00 82.19 82 ASP A O 1
ATOM 628 N N . GLY A 1 83 ? 16.423 6.310 -2.288 1.00 76.50 83 GLY A N 1
ATOM 629 C CA . GLY A 1 83 ? 15.650 7.554 -2.241 1.00 76.50 83 GLY A CA 1
ATOM 630 C C . GLY A 1 83 ? 14.447 7.542 -1.289 1.00 76.50 83 GLY A C 1
ATOM 631 O O . GLY A 1 83 ? 13.763 8.559 -1.184 1.00 76.50 83 GLY A O 1
ATOM 632 N N . MET A 1 84 ? 14.197 6.448 -0.562 1.00 85.06 84 MET A N 1
ATOM 633 C CA . MET A 1 84 ? 13.216 6.422 0.528 1.00 85.06 84 MET A CA 1
ATOM 634 C C . MET A 1 84 ? 13.788 7.031 1.815 1.00 85.06 84 MET A C 1
ATOM 636 O O . MET A 1 84 ? 14.999 7.035 2.041 1.00 85.06 84 MET A O 1
ATOM 640 N N . LYS A 1 85 ? 12.906 7.537 2.685 1.00 85.81 85 LYS A N 1
ATOM 641 C CA . LYS A 1 85 ? 13.290 8.043 4.013 1.00 85.81 85 LYS A CA 1
ATOM 642 C C . LYS A 1 85 ? 13.827 6.905 4.888 1.00 85.81 85 LYS A C 1
ATOM 644 O O . LYS A 1 85 ? 13.403 5.759 4.759 1.00 85.81 85 LYS A O 1
ATOM 649 N N . GLU A 1 86 ? 14.687 7.229 5.853 1.00 86.69 86 GLU A N 1
ATOM 650 C CA . GLU A 1 86 ? 15.228 6.240 6.804 1.00 86.69 86 GLU A CA 1
ATOM 651 C C . GLU A 1 86 ? 14.145 5.554 7.652 1.00 86.69 86 GLU A C 1
ATOM 653 O O . GLU A 1 86 ? 14.297 4.387 8.011 1.00 86.69 86 GLU A O 1
ATOM 658 N N . SER A 1 87 ? 13.037 6.255 7.928 1.00 91.12 87 SER A N 1
ATOM 659 C CA . SER A 1 87 ? 11.870 5.736 8.658 1.00 91.12 87 SER A CA 1
ATOM 660 C C . SER A 1 87 ? 11.147 4.597 7.939 1.00 91.12 87 SER A C 1
ATOM 662 O O . SER A 1 87 ? 10.372 3.876 8.568 1.00 91.12 87 SER A O 1
ATOM 664 N N . VAL A 1 88 ? 11.384 4.434 6.637 1.00 93.19 88 VAL A N 1
ATOM 665 C CA . VAL A 1 88 ? 10.778 3.385 5.825 1.00 93.19 88 VAL A CA 1
ATOM 666 C C . VAL A 1 88 ? 11.514 2.071 6.059 1.00 93.19 88 VAL A C 1
ATOM 668 O O . VAL A 1 88 ? 12.738 1.997 5.916 1.00 93.19 88 VAL A O 1
ATOM 671 N N . VAL A 1 89 ? 10.766 1.016 6.373 1.00 94.88 89 VAL A N 1
ATOM 672 C CA . VAL A 1 89 ? 11.290 -0.330 6.633 1.00 94.88 89 VAL A CA 1
ATOM 673 C C . VAL A 1 89 ? 10.754 -1.337 5.624 1.00 94.88 89 VAL A C 1
ATOM 675 O O . VAL A 1 89 ? 9.609 -1.248 5.188 1.00 94.88 89 VAL A O 1
ATOM 678 N N . GLU A 1 90 ? 11.567 -2.327 5.260 1.00 95.62 90 GLU A N 1
ATOM 679 C CA . GLU A 1 90 ? 11.080 -3.468 4.484 1.00 95.62 90 GLU A CA 1
ATOM 680 C C . GLU A 1 90 ? 10.133 -4.317 5.330 1.00 95.62 90 GLU A C 1
ATOM 682 O O . GLU A 1 90 ? 10.405 -4.612 6.498 1.00 95.62 90 GLU A O 1
ATOM 687 N N . LYS A 1 91 ? 9.005 -4.712 4.742 1.00 96.00 91 LYS A N 1
ATOM 688 C CA . LYS A 1 91 ? 7.969 -5.467 5.438 1.00 96.00 91 LYS A CA 1
ATOM 689 C C . LYS A 1 91 ? 7.183 -6.354 4.482 1.00 96.00 91 LYS A C 1
ATOM 691 O O . LYS A 1 91 ? 7.016 -6.031 3.310 1.00 96.00 91 LYS A O 1
ATOM 696 N N . THR A 1 92 ? 6.682 -7.473 4.999 1.00 96.44 92 THR A N 1
ATOM 697 C CA . THR A 1 92 ? 5.720 -8.325 4.290 1.00 96.44 92 THR A CA 1
ATOM 698 C C . THR A 1 92 ? 4.361 -8.220 4.966 1.00 96.44 92 THR A C 1
ATOM 700 O O . THR A 1 92 ? 4.254 -8.494 6.160 1.00 96.44 92 THR A O 1
ATOM 703 N N . ILE A 1 93 ? 3.329 -7.846 4.210 1.00 95.50 93 ILE A N 1
ATOM 704 C CA . ILE A 1 93 ? 1.946 -7.731 4.688 1.00 95.50 93 ILE A CA 1
ATOM 705 C C . ILE A 1 93 ? 1.057 -8.560 3.760 1.00 95.50 93 ILE A C 1
ATOM 707 O O . ILE A 1 93 ? 1.086 -8.374 2.547 1.00 95.50 93 ILE A O 1
ATOM 711 N N . SER A 1 94 ? 0.304 -9.514 4.320 1.00 93.56 94 SER A N 1
ATOM 712 C CA . SER A 1 94 ? -0.569 -10.433 3.562 1.00 93.56 94 SER A CA 1
ATOM 713 C C . SER A 1 94 ? 0.129 -11.086 2.352 1.00 93.56 94 SER A C 1
ATOM 715 O O . SER A 1 94 ? -0.432 -11.195 1.268 1.00 93.56 94 SER A O 1
ATOM 717 N N . GLY A 1 95 ? 1.395 -11.490 2.521 1.00 92.88 95 GLY A N 1
ATOM 718 C CA . GLY A 1 95 ? 2.197 -12.134 1.471 1.00 92.88 95 GLY A CA 1
ATOM 719 C C . GLY A 1 95 ? 2.799 -11.189 0.423 1.00 92.88 95 GLY A C 1
ATOM 720 O O . GLY A 1 95 ? 3.569 -11.640 -0.420 1.00 92.88 95 GLY A O 1
ATOM 721 N N . LYS A 1 96 ? 2.508 -9.884 0.478 1.00 93.19 96 LYS A N 1
ATOM 722 C CA . LYS A 1 96 ? 3.126 -8.870 -0.384 1.00 93.19 96 LYS A CA 1
ATOM 723 C C . LYS A 1 96 ? 4.355 -8.291 0.312 1.00 93.19 96 LYS A C 1
ATOM 725 O O . LYS A 1 96 ? 4.238 -7.761 1.415 1.00 93.19 96 LYS A O 1
ATOM 730 N N . GLN A 1 97 ? 5.528 -8.407 -0.310 1.00 95.50 97 GLN A N 1
ATOM 731 C CA . GLN A 1 97 ? 6.769 -7.792 0.171 1.00 95.50 97 GLN A CA 1
ATOM 732 C C . GLN A 1 97 ? 6.881 -6.363 -0.367 1.00 95.50 97 GLN A C 1
ATOM 734 O O . GLN A 1 97 ? 6.716 -6.137 -1.564 1.00 95.50 97 GLN A O 1
ATOM 739 N N . GLY A 1 98 ? 7.182 -5.407 0.507 1.00 95.12 98 GLY A N 1
ATOM 740 C CA . GLY A 1 98 ? 7.311 -4.004 0.140 1.00 95.12 98 GLY A CA 1
ATOM 741 C C . GLY A 1 98 ? 7.925 -3.161 1.250 1.00 95.12 98 GLY A C 1
ATOM 742 O O . GLY A 1 98 ? 8.654 -3.659 2.107 1.00 95.12 98 GLY A O 1
ATOM 743 N N . PHE A 1 99 ? 7.600 -1.877 1.230 1.00 96.19 99 PHE A N 1
ATOM 744 C CA . PHE A 1 99 ? 8.143 -0.843 2.096 1.00 96.19 99 PHE A CA 1
ATOM 745 C C . PHE A 1 99 ? 7.029 -0.209 2.922 1.00 96.19 99 PHE A C 1
ATOM 747 O O . PHE A 1 99 ? 5.988 0.173 2.388 1.00 96.19 99 PHE A O 1
ATOM 754 N N . PHE A 1 100 ? 7.245 -0.115 4.227 1.00 96.81 100 PHE A N 1
ATOM 755 C CA . PHE A 1 100 ? 6.270 0.332 5.209 1.00 96.81 100 PHE A CA 1
ATOM 756 C C . PHE A 1 100 ? 6.794 1.534 5.990 1.00 96.81 100 PHE A C 1
ATOM 758 O O . PHE A 1 100 ? 7.951 1.545 6.407 1.00 96.81 100 PHE A O 1
ATOM 765 N N . GLU A 1 101 ? 5.928 2.504 6.261 1.00 95.81 101 GLU A N 1
ATOM 766 C CA . GLU A 1 101 ? 6.201 3.572 7.220 1.00 95.81 101 GLU A CA 1
ATOM 767 C C . GLU A 1 101 ? 4.949 3.953 8.013 1.00 95.81 101 GLU A C 1
ATOM 769 O O . GLU A 1 101 ? 3.817 3.784 7.555 1.00 95.81 101 GLU A O 1
ATOM 774 N N . GLN A 1 102 ? 5.162 4.481 9.219 1.00 95.62 102 GLN A N 1
ATOM 775 C CA . GLN A 1 102 ? 4.129 5.214 9.941 1.00 95.62 102 GLN A CA 1
ATOM 776 C C . GLN A 1 102 ? 4.402 6.708 9.817 1.00 95.62 102 GLN A C 1
ATOM 778 O O . GLN A 1 102 ? 5.471 7.181 10.203 1.00 95.62 102 GLN A O 1
ATOM 783 N N . GLN A 1 103 ? 3.424 7.446 9.303 1.00 90.38 103 GLN A N 1
ATOM 784 C CA . GLN A 1 103 ? 3.510 8.887 9.117 1.00 90.38 103 GLN A CA 1
ATOM 785 C C . GLN A 1 103 ? 2.172 9.531 9.493 1.00 90.38 103 GLN A C 1
ATOM 787 O O . GLN A 1 103 ? 1.117 9.063 9.075 1.00 90.38 103 GLN A O 1
ATOM 792 N N . ASP A 1 104 ? 2.215 10.603 10.290 1.00 88.44 104 ASP A N 1
ATOM 793 C CA . ASP A 1 104 ? 1.049 11.434 10.634 1.00 88.44 104 ASP A CA 1
ATOM 794 C C . ASP A 1 104 ? -0.157 10.633 11.172 1.00 88.44 104 ASP A C 1
ATOM 796 O O . ASP A 1 104 ? -1.313 10.897 10.842 1.00 88.44 104 ASP A O 1
ATOM 800 N N . GLY A 1 105 ? 0.115 9.615 11.998 1.00 88.44 105 GLY A N 1
ATOM 801 C CA . GLY A 1 105 ? -0.915 8.743 12.576 1.00 88.44 105 GLY A CA 1
ATOM 802 C C . GLY A 1 105 ? -1.531 7.743 11.591 1.00 88.44 105 GLY A C 1
ATOM 803 O O . GLY A 1 105 ? -2.510 7.085 11.932 1.00 88.44 105 GLY A O 1
ATOM 804 N N . LYS A 1 106 ? -0.965 7.611 10.388 1.00 92.88 106 LYS A N 1
ATOM 805 C CA . LYS A 1 106 ? -1.345 6.621 9.383 1.00 92.88 106 LYS A CA 1
ATOM 806 C C . LYS A 1 106 ? -0.243 5.594 9.174 1.00 92.88 106 LYS A C 1
ATOM 808 O O . LYS A 1 106 ? 0.941 5.856 9.370 1.00 92.88 106 LYS A O 1
ATOM 813 N N . SER A 1 107 ? -0.659 4.421 8.728 1.00 95.88 107 SER A N 1
ATOM 814 C CA . SER A 1 107 ? 0.197 3.381 8.177 1.00 95.88 107 SER A CA 1
ATOM 815 C C . SER A 1 107 ? 0.211 3.497 6.658 1.00 95.88 107 SER A C 1
ATOM 817 O O . SER A 1 107 ? -0.846 3.609 6.035 1.00 95.88 107 SER A O 1
ATOM 819 N N . ILE A 1 108 ? 1.402 3.458 6.074 1.00 95.25 108 ILE A N 1
ATOM 820 C CA . ILE A 1 108 ? 1.623 3.551 4.635 1.00 95.25 108 ILE A CA 1
ATOM 821 C C . ILE A 1 108 ? 2.385 2.307 4.197 1.00 95.25 108 ILE A C 1
ATOM 823 O O . ILE A 1 108 ? 3.407 1.960 4.789 1.00 95.25 108 ILE A O 1
ATOM 827 N N . PHE A 1 109 ? 1.900 1.633 3.159 1.00 96.00 109 PHE A N 1
ATOM 828 C CA . PHE A 1 109 ? 2.562 0.470 2.585 1.00 96.00 109 PHE A CA 1
ATOM 829 C C . PHE A 1 109 ? 2.638 0.581 1.070 1.00 96.00 109 PHE A C 1
ATOM 831 O O . PHE A 1 109 ? 1.623 0.742 0.395 1.00 9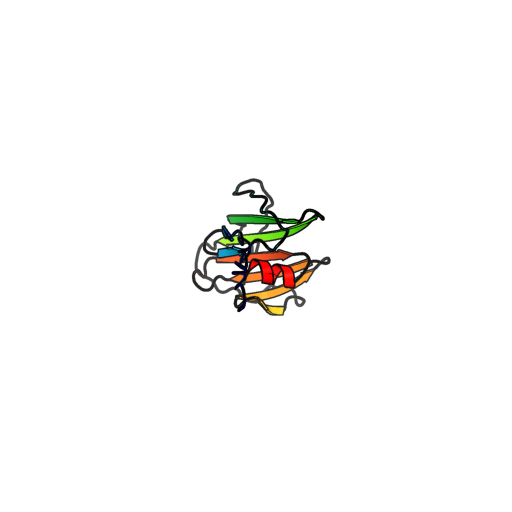6.00 109 PHE A O 1
ATOM 838 N N . THR A 1 110 ? 3.851 0.472 0.536 1.00 94.38 110 THR A N 1
ATOM 839 C CA . THR A 1 110 ? 4.115 0.510 -0.901 1.00 94.38 110 THR A CA 1
ATOM 840 C C . THR A 1 110 ? 4.778 -0.786 -1.331 1.00 94.38 110 THR A C 1
ATOM 842 O O . THR A 1 110 ? 5.812 -1.162 -0.785 1.00 94.38 110 THR A O 1
ATOM 845 N N . PHE A 1 111 ? 4.222 -1.468 -2.324 1.00 93.81 111 PHE A N 1
ATOM 846 C CA . PHE A 1 111 ? 4.809 -2.689 -2.869 1.00 93.81 111 PHE A CA 1
ATOM 847 C C . PHE A 1 111 ? 4.692 -2.730 -4.387 1.00 93.81 111 PHE A C 1
ATOM 849 O O . PHE A 1 111 ? 3.899 -2.012 -4.992 1.00 93.81 111 PHE A O 1
ATOM 856 N N . GLN A 1 112 ? 5.495 -3.584 -5.005 1.00 92.44 112 GLN A N 1
ATOM 857 C CA . GLN A 1 112 ? 5.428 -3.847 -6.434 1.00 92.44 112 GLN A CA 1
ATOM 858 C C . GLN A 1 112 ? 4.674 -5.150 -6.674 1.00 92.44 112 GLN A C 1
ATOM 860 O O . GLN A 1 112 ? 4.903 -6.137 -5.968 1.00 92.44 112 GLN A O 1
ATOM 865 N N . ASP A 1 113 ? 3.773 -5.160 -7.652 1.00 89.19 113 ASP A N 1
ATOM 866 C CA . ASP A 1 113 ? 3.080 -6.388 -8.009 1.00 89.19 113 ASP A CA 1
ATOM 867 C C . ASP A 1 113 ? 4.067 -7.421 -8.582 1.00 89.19 113 ASP A C 1
ATOM 869 O O . ASP A 1 113 ? 4.955 -7.096 -9.375 1.00 89.19 113 ASP A O 1
ATOM 873 N N . GLN A 1 114 ? 3.943 -8.669 -8.128 1.00 85.19 114 GLN A N 1
ATOM 874 C CA . GLN A 1 114 ? 4.893 -9.734 -8.463 1.00 85.19 114 GLN A CA 1
ATOM 875 C C . GLN A 1 114 ? 4.645 -10.313 -9.858 1.00 85.19 114 GLN A C 1
ATOM 877 O O . GLN A 1 114 ? 5.601 -10.729 -10.516 1.00 85.19 114 GLN A O 1
ATOM 882 N N . ASP A 1 115 ? 3.389 -10.301 -10.312 1.00 86.12 115 ASP A N 1
ATOM 883 C CA . ASP A 1 115 ? 2.984 -10.817 -11.619 1.00 86.12 115 ASP A CA 1
ATOM 884 C C . ASP A 1 115 ? 3.169 -9.754 -12.711 1.00 86.12 115 ASP A C 1
ATOM 886 O O . ASP A 1 115 ? 3.501 -10.067 -13.856 1.00 86.12 115 ASP A O 1
ATOM 890 N N . ASN A 1 116 ? 3.018 -8.479 -12.349 1.00 87.31 116 ASN A N 1
ATOM 891 C CA . ASN A 1 116 ? 3.240 -7.339 -13.220 1.00 87.31 116 ASN A CA 1
ATOM 892 C C . ASN A 1 116 ? 4.181 -6.311 -12.576 1.00 87.31 116 ASN A C 1
ATOM 894 O O . ASN A 1 116 ? 3.749 -5.341 -11.952 1.00 87.31 116 ASN A O 1
ATOM 898 N N . LYS A 1 117 ? 5.485 -6.448 -12.846 1.00 86.81 117 LYS A N 1
ATOM 899 C CA . LYS A 1 117 ? 6.537 -5.531 -12.363 1.00 86.81 117 LYS A CA 1
ATOM 900 C C . LYS A 1 117 ? 6.395 -4.082 -12.840 1.00 86.81 117 LYS A C 1
ATOM 902 O O . LYS A 1 117 ? 7.179 -3.223 -12.446 1.00 86.81 117 LYS A O 1
ATOM 907 N N . ARG A 1 118 ? 5.425 -3.762 -13.690 1.00 86.75 118 ARG A N 1
ATOM 908 C CA . ARG A 1 118 ? 5.121 -2.376 -14.059 1.00 86.75 118 ARG A CA 1
ATOM 909 C C . ARG A 1 118 ? 4.140 -1.728 -13.092 1.00 86.75 118 ARG A C 1
ATOM 911 O O . ARG A 1 118 ? 3.958 -0.523 -13.176 1.00 86.75 118 ARG A O 1
ATOM 918 N N . VAL A 1 119 ? 3.517 -2.484 -12.191 1.00 87.81 119 VAL A N 1
ATOM 919 C CA . VAL A 1 119 ? 2.512 -1.969 -11.261 1.00 87.81 119 VAL A CA 1
ATOM 920 C C . VAL A 1 119 ? 3.111 -1.793 -9.872 1.00 87.81 119 VAL A C 1
ATOM 922 O O . VAL A 1 119 ? 3.628 -2.735 -9.274 1.00 87.81 119 VAL A O 1
ATOM 925 N N . ILE A 1 120 ? 3.004 -0.575 -9.347 1.00 90.44 120 ILE A N 1
ATOM 926 C CA . ILE A 1 120 ? 3.275 -0.260 -7.944 1.00 90.44 120 ILE A CA 1
ATOM 927 C C . ILE A 1 120 ? 1.948 0.024 -7.264 1.00 90.44 120 ILE A C 1
ATOM 929 O O . ILE A 1 120 ? 1.098 0.731 -7.804 1.00 90.44 120 ILE A O 1
ATOM 933 N N . VAL A 1 121 ? 1.789 -0.516 -6.069 1.00 91.12 121 VAL A N 1
ATOM 934 C CA . VAL A 1 121 ? 0.636 -0.312 -5.209 1.00 91.12 121 VAL A CA 1
ATOM 935 C C . VAL A 1 121 ? 1.068 0.508 -4.011 1.00 91.12 121 VAL A C 1
ATOM 937 O O . VAL A 1 121 ? 2.088 0.212 -3.395 1.00 91.12 121 VAL A O 1
ATOM 940 N N . HIS A 1 122 ? 0.274 1.512 -3.671 1.00 91.81 122 HIS A N 1
ATOM 941 C CA . HIS A 1 122 ? 0.454 2.348 -2.496 1.00 91.81 122 HIS A CA 1
ATOM 942 C C . HIS A 1 122 ? -0.839 2.345 -1.691 1.00 91.81 122 HIS A C 1
ATOM 944 O O . HIS A 1 122 ? -1.903 2.618 -2.243 1.00 91.81 122 HIS A O 1
ATOM 950 N N . ILE A 1 123 ? -0.757 2.016 -0.407 1.00 92.38 123 ILE A N 1
ATOM 951 C CA . ILE A 1 123 ? -1.909 1.954 0.488 1.00 92.38 123 ILE A CA 1
ATOM 952 C C . ILE A 1 123 ? -1.641 2.844 1.691 1.00 92.38 123 ILE A C 1
ATOM 954 O O . ILE A 1 123 ? -0.668 2.627 2.410 1.00 92.38 123 ILE A O 1
ATOM 958 N N . GLU A 1 124 ? -2.538 3.790 1.943 1.00 92.88 124 GLU A N 1
ATOM 959 C CA . GLU A 1 124 ? -2.611 4.534 3.196 1.00 92.88 124 GLU A CA 1
ATOM 960 C C . GLU A 1 124 ? -3.830 4.071 3.992 1.00 92.88 124 GLU A C 1
ATOM 962 O O . GLU A 1 124 ? -4.949 4.064 3.475 1.00 92.88 124 GLU A O 1
ATOM 967 N N . ALA A 1 125 ? -3.640 3.741 5.265 1.00 92.88 125 ALA A N 1
ATOM 968 C CA . ALA A 1 125 ? -4.720 3.369 6.171 1.00 92.88 125 ALA A CA 1
ATOM 969 C C . ALA A 1 125 ? -4.449 3.880 7.598 1.00 92.88 125 ALA A C 1
ATOM 971 O O . ALA A 1 125 ? -3.300 4.153 7.943 1.00 92.88 125 ALA A O 1
ATOM 972 N N . PRO A 1 126 ? -5.462 3.959 8.478 1.00 92.75 126 PRO A N 1
ATOM 973 C CA . PRO A 1 126 ? -5.258 4.313 9.887 1.00 92.75 126 PRO A CA 1
ATOM 974 C C . PRO A 1 126 ? -4.360 3.328 10.652 1.00 92.75 126 PRO A C 1
ATOM 976 O O . PRO A 1 126 ? -3.743 3.695 11.647 1.00 92.75 126 PRO A O 1
ATOM 979 N N . SER A 1 127 ? -4.281 2.072 10.210 1.00 94.25 127 SER A N 1
ATOM 980 C CA . SER A 1 127 ? -3.461 1.043 10.845 1.00 94.25 127 SER A CA 1
ATOM 981 C C . SER A 1 127 ? -2.971 0.006 9.841 1.00 94.25 127 SER A C 1
ATOM 983 O O . SER A 1 127 ? -3.571 -0.209 8.788 1.00 94.25 127 SER A O 1
ATOM 985 N N . GLU A 1 128 ? -1.891 -0.678 10.201 1.00 94.75 128 GLU A N 1
ATOM 986 C CA . GLU A 1 128 ? -1.351 -1.806 9.447 1.00 94.75 128 GLU A CA 1
ATOM 987 C C . GLU A 1 128 ? -2.353 -2.960 9.315 1.00 94.75 128 GLU A C 1
ATOM 989 O O . GLU A 1 128 ? -2.447 -3.570 8.252 1.00 94.75 128 GLU A O 1
ATOM 994 N N . ASP A 1 129 ? -3.152 -3.221 10.352 1.00 93.56 129 ASP A N 1
ATOM 995 C CA . ASP A 1 129 ? -4.178 -4.268 10.323 1.00 93.56 129 ASP A CA 1
ATOM 996 C C . ASP A 1 129 ? -5.219 -4.020 9.225 1.00 93.56 129 ASP A C 1
ATOM 998 O O . ASP A 1 129 ? -5.682 -4.961 8.576 1.00 93.56 129 ASP A O 1
ATOM 1002 N N . LEU A 1 130 ? -5.559 -2.752 8.972 1.00 92.44 130 LEU A N 1
ATOM 1003 C CA . LEU A 1 130 ? -6.466 -2.378 7.888 1.00 92.44 130 LEU A CA 1
ATOM 1004 C C . LEU A 1 130 ? -5.811 -2.540 6.511 1.00 92.44 130 LEU A C 1
ATOM 1006 O O . LEU A 1 130 ? -6.484 -2.978 5.580 1.00 92.44 130 LEU A O 1
ATOM 1010 N N . ILE A 1 131 ? -4.503 -2.285 6.381 1.00 93.69 131 ILE A N 1
ATOM 1011 C CA . ILE A 1 131 ? -3.749 -2.618 5.157 1.00 93.69 131 ILE A CA 1
ATOM 1012 C C . ILE A 1 131 ? -3.799 -4.129 4.913 1.00 93.69 131 ILE A C 1
ATOM 1014 O O . ILE A 1 131 ? -4.115 -4.576 3.810 1.00 93.69 131 ILE A O 1
ATOM 1018 N N . ALA A 1 132 ? -3.534 -4.927 5.950 1.00 93.62 132 ALA A N 1
ATOM 1019 C CA . ALA A 1 132 ? -3.575 -6.378 5.853 1.00 93.62 132 ALA A CA 1
ATOM 1020 C C . ALA A 1 132 ? -4.968 -6.886 5.458 1.00 93.62 132 ALA A C 1
ATOM 1022 O O . ALA A 1 132 ? -5.065 -7.782 4.623 1.00 93.62 132 ALA A O 1
ATOM 1023 N N . ALA A 1 133 ? -6.035 -6.308 6.020 1.00 90.19 133 ALA A N 1
ATOM 1024 C CA . ALA A 1 133 ? -7.417 -6.652 5.692 1.00 90.19 133 ALA A CA 1
ATOM 1025 C C . ALA A 1 133 ? -7.771 -6.357 4.227 1.00 90.19 133 ALA A C 1
ATOM 1027 O O . ALA A 1 133 ? -8.446 -7.163 3.595 1.00 90.19 133 ALA A O 1
ATOM 1028 N N . VAL A 1 134 ? -7.279 -5.249 3.669 1.00 89.19 134 VAL A N 1
ATOM 1029 C CA . VAL A 1 134 ? -7.504 -4.894 2.259 1.00 89.19 134 VAL A CA 1
ATOM 1030 C C . VAL A 1 134 ? -6.744 -5.819 1.301 1.00 89.19 134 VAL A C 1
ATOM 1032 O O . VAL A 1 134 ? -7.226 -6.100 0.206 1.00 89.19 134 VAL A O 1
ATOM 1035 N N . LEU A 1 135 ? -5.589 -6.345 1.711 1.00 89.69 135 LEU A N 1
ATOM 1036 C CA . LEU A 1 135 ? -4.751 -7.227 0.888 1.00 89.69 135 LEU A CA 1
ATOM 1037 C C . LEU A 1 135 ? -5.052 -8.734 1.014 1.00 89.69 135 LEU A C 1
ATOM 1039 O O . LEU A 1 135 ? -4.416 -9.514 0.310 1.00 89.69 135 LEU A O 1
ATOM 1043 N N . LYS A 1 136 ? -5.942 -9.149 1.924 1.00 82.62 136 LYS A N 1
ATOM 1044 C CA . LYS A 1 136 ? -6.237 -10.563 2.242 1.00 82.62 136 LYS A CA 1
ATOM 1045 C C . LYS A 1 136 ? -7.155 -11.243 1.236 1.00 82.62 136 LYS A C 1
ATOM 1047 O O . LYS A 1 136 ? -6.711 -12.187 0.560 1.00 82.62 136 LYS A O 1
#